Protein AF-A0A0Q7GI16-F1 (afdb_monomer_lite)

Foldseek 3Di:
DDPLVVLLVVLLVVVCVVVVVDDSVRSCDLLVVKHFDDDPDPVDDRRHIDDCPPPDSVVSSVSSVVSVVVVVVVVVVD

Secondary structure (DSSP, 8-state):
--HHHHHHHHHHHHHHHH-TTS-HHHHHHHTTSS-BPPPS-TTS---PBPP-TT--HHHHHHHHHHHHHHHHHHHHT-

Sequence (78 aa):
MKQEHKLILELLESYLEKNPSQRFGQALFNLNINEFQKTTDPRNPNYNIRDIHGDNDLDIIKRIKNRLDLMNSLKTNN

Structure (mmCIF, N/CA/C/O backbone):
data_AF-A0A0Q7GI16-F1
#
_entry.id   AF-A0A0Q7GI16-F1
#
loop_
_atom_site.group_PDB
_atom_site.id
_atom_site.type_symbol
_atom_site.label_atom_id
_atom_site.label_alt_id
_atom_site.label_comp_id
_atom_site.label_asym_id
_atom_site.label_entity_id
_atom_site.label_seq_id
_atom_site.pdbx_PDB_ins_code
_atom_site.Cartn_x
_atom_site.Cartn_y
_atom_site.Cartn_z
_atom_site.occupancy
_atom_site.B_iso_or_equiv
_atom_site.auth_seq_id
_atom_site.auth_comp_id
_atom_site.auth_asym_id
_atom_site.auth_atom_id
_atom_site.pdbx_PDB_model_num
ATOM 1 N N . MET A 1 1 ? 15.160 -2.684 7.890 1.00 84.56 1 MET A N 1
ATOM 2 C CA . MET A 1 1 ? 13.785 -2.174 7.687 1.00 84.56 1 MET A CA 1
ATOM 3 C C . MET A 1 1 ? 13.860 -0.654 7.662 1.00 84.56 1 MET A C 1
ATOM 5 O O . MET A 1 1 ? 14.424 -0.108 8.603 1.00 84.56 1 MET A O 1
ATOM 9 N N . LYS A 1 2 ? 13.403 0.003 6.587 1.00 97.31 2 LYS A N 1
ATOM 10 C CA . LYS A 1 2 ? 13.423 1.475 6.463 1.00 97.31 2 LYS A CA 1
ATOM 11 C C . LYS A 1 2 ? 12.114 2.092 6.967 1.00 97.31 2 LYS A C 1
ATOM 13 O O . LYS A 1 2 ? 11.167 1.358 7.256 1.00 97.31 2 LYS A O 1
ATOM 18 N N . GLN A 1 3 ? 12.051 3.419 7.047 1.00 97.81 3 GLN A N 1
ATOM 19 C CA . GLN A 1 3 ? 10.834 4.123 7.457 1.00 97.81 3 GLN A CA 1
ATOM 20 C C . GLN A 1 3 ? 9.695 3.916 6.452 1.00 97.81 3 GLN A C 1
ATOM 22 O O . GLN A 1 3 ? 8.549 3.718 6.843 1.00 97.81 3 GLN A O 1
ATOM 27 N N . GLU A 1 4 ? 10.019 3.871 5.165 1.00 98.19 4 GLU A N 1
ATOM 28 C CA . GLU A 1 4 ? 9.068 3.618 4.091 1.00 98.19 4 GLU A CA 1
ATOM 29 C C . GLU A 1 4 ? 8.461 2.218 4.209 1.00 98.19 4 GLU A C 1
ATOM 31 O O . GLU A 1 4 ? 7.256 2.052 4.047 1.00 98.19 4 GLU A O 1
ATOM 36 N N . HIS A 1 5 ? 9.271 1.220 4.582 1.00 97.69 5 HIS A N 1
ATOM 37 C CA . HIS A 1 5 ? 8.785 -0.146 4.781 1.00 97.69 5 HIS A CA 1
ATOM 38 C C . HIS A 1 5 ? 7.749 -0.192 5.913 1.00 97.69 5 HIS A C 1
ATOM 40 O O . HIS A 1 5 ? 6.724 -0.851 5.776 1.00 97.69 5 HIS A O 1
ATOM 46 N N . LYS A 1 6 ? 8.006 0.520 7.022 1.00 98.38 6 LYS A N 1
ATOM 47 C CA . LYS A 1 6 ? 7.060 0.616 8.143 1.00 98.38 6 LYS A CA 1
ATOM 48 C C . LYS A 1 6 ? 5.756 1.267 7.703 1.00 98.38 6 LYS A C 1
ATOM 50 O O . LYS A 1 6 ? 4.698 0.707 7.946 1.00 98.38 6 LYS A O 1
ATOM 55 N N . LEU A 1 7 ? 5.840 2.379 6.975 1.00 98.50 7 LEU A N 1
ATOM 56 C CA . LEU A 1 7 ? 4.658 3.075 6.475 1.00 98.50 7 LEU A CA 1
ATOM 57 C C . LEU A 1 7 ? 3.827 2.199 5.523 1.00 98.50 7 LEU A C 1
ATOM 59 O O . LEU A 1 7 ? 2.601 2.218 5.583 1.00 98.50 7 LEU A O 1
ATOM 63 N N . ILE A 1 8 ? 4.468 1.411 4.654 1.00 98.31 8 ILE A N 1
ATOM 64 C CA . ILE A 1 8 ? 3.762 0.456 3.785 1.00 98.31 8 ILE A CA 1
ATOM 65 C C . ILE A 1 8 ? 3.016 -0.589 4.627 1.00 98.31 8 ILE A C 1
ATOM 67 O O . ILE A 1 8 ? 1.856 -0.881 4.335 1.00 98.31 8 ILE A O 1
ATOM 71 N N . LEU A 1 9 ? 3.650 -1.125 5.675 1.00 98.44 9 LEU A N 1
ATOM 72 C CA . LEU A 1 9 ? 3.021 -2.093 6.578 1.00 98.44 9 LEU A CA 1
ATOM 73 C C . LEU A 1 9 ? 1.850 -1.478 7.355 1.00 98.44 9 LEU A C 1
ATOM 75 O O . LEU A 1 9 ? 0.781 -2.076 7.374 1.00 98.44 9 LEU A O 1
ATOM 79 N N . GLU A 1 10 ? 2.010 -0.275 7.906 1.00 98.62 10 GLU A N 1
ATOM 80 C CA . GLU A 1 10 ? 0.956 0.452 8.633 1.00 98.62 10 GLU A CA 1
ATOM 81 C C . GLU A 1 10 ? -0.266 0.734 7.740 1.00 98.62 10 GLU A C 1
ATOM 83 O O . GLU A 1 10 ? -1.414 0.581 8.164 1.00 98.62 10 GLU A O 1
ATOM 88 N N . LEU A 1 11 ? -0.038 1.115 6.475 1.00 98.56 11 LEU A N 1
ATOM 89 C CA . LEU A 1 11 ? -1.112 1.330 5.500 1.00 98.56 11 LEU A CA 1
ATOM 90 C C . LEU A 1 11 ? -1.838 0.023 5.150 1.00 98.56 11 LEU A C 1
ATOM 92 O O . LEU A 1 11 ? -3.063 0.017 5.008 1.00 98.56 11 LEU A O 1
ATOM 96 N N . LEU A 1 12 ? -1.091 -1.073 5.003 1.00 98.44 12 LEU A N 1
ATOM 97 C CA . LEU A 1 12 ? -1.640 -2.391 4.692 1.00 98.44 12 LEU A CA 1
ATOM 98 C C . LEU A 1 12 ? -2.450 -2.960 5.864 1.00 98.44 12 LEU A C 1
ATOM 100 O O . LEU A 1 12 ? -3.557 -3.454 5.653 1.00 98.44 12 LEU A O 1
ATOM 104 N N . GLU A 1 13 ? -1.924 -2.844 7.082 1.00 98.38 13 GLU A N 1
ATOM 105 C CA . GLU A 1 13 ? -2.599 -3.204 8.331 1.00 98.38 13 GLU A CA 1
ATOM 106 C C . GLU A 1 13 ? -3.910 -2.429 8.473 1.00 98.38 13 GLU A C 1
ATOM 108 O O . GLU A 1 13 ? -4.981 -3.035 8.487 1.00 98.38 13 GLU A O 1
ATOM 113 N N . SER A 1 14 ? -3.846 -1.095 8.412 1.00 98.31 14 SER A N 1
ATOM 114 C CA . SER A 1 14 ? -5.024 -0.221 8.498 1.00 98.31 14 SER A CA 1
ATOM 115 C C . SER A 1 14 ? -6.097 -0.553 7.452 1.00 98.31 14 SER A C 1
ATOM 117 O O . SER A 1 14 ? -7.295 -0.367 7.686 1.00 98.31 14 SER A O 1
ATOM 119 N N . TYR A 1 15 ? -5.693 -0.997 6.258 1.00 98.31 15 TYR A N 1
ATOM 120 C CA . TYR A 1 15 ? -6.625 -1.426 5.218 1.00 98.31 15 TYR A CA 1
ATOM 121 C C . TYR A 1 15 ? -7.278 -2.771 5.555 1.00 98.31 15 TYR A C 1
ATOM 123 O O . TYR A 1 15 ? -8.490 -2.909 5.391 1.00 98.31 15 TYR A O 1
ATOM 131 N N . LEU A 1 16 ? -6.507 -3.755 6.019 1.00 98.31 16 LEU A N 1
ATOM 132 C CA . LEU A 1 16 ? -7.014 -5.084 6.369 1.00 98.31 16 LEU A CA 1
ATOM 133 C C . LEU A 1 16 ? -7.929 -5.048 7.598 1.00 98.31 16 LEU A C 1
ATOM 135 O O . LEU A 1 16 ? -8.967 -5.705 7.583 1.00 98.31 16 LEU A O 1
ATOM 139 N N . GLU A 1 17 ? -7.625 -4.221 8.599 1.00 98.25 17 GLU A N 1
ATOM 140 C CA . GLU A 1 17 ? -8.504 -4.001 9.757 1.00 98.25 17 GLU A CA 1
ATOM 141 C C . GLU A 1 17 ? -9.890 -3.493 9.340 1.00 98.25 17 GLU A C 1
ATOM 143 O O . GLU A 1 17 ? -10.915 -3.932 9.862 1.00 98.25 17 GLU A O 1
ATOM 148 N N . LYS A 1 18 ? -9.941 -2.602 8.342 1.00 97.06 18 LYS A N 1
ATOM 149 C CA . LYS A 1 18 ? -11.197 -2.080 7.779 1.00 97.06 18 LYS A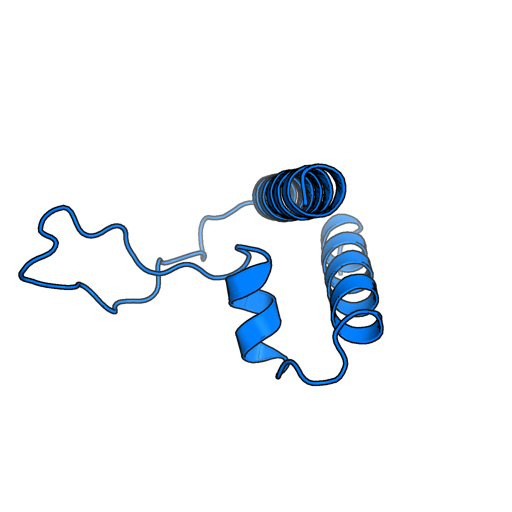 CA 1
ATOM 150 C C . LYS A 1 18 ? -11.900 -3.067 6.846 1.00 97.06 18 LYS A C 1
ATOM 152 O O . LYS A 1 18 ? -13.065 -2.856 6.516 1.00 97.06 18 LYS A O 1
ATOM 157 N N . ASN A 1 19 ? -11.206 -4.105 6.381 1.00 96.88 19 ASN A N 1
ATOM 158 C CA . ASN A 1 19 ? -11.707 -5.069 5.403 1.00 96.88 19 ASN A CA 1
ATOM 159 C C . ASN A 1 19 ? -11.365 -6.512 5.830 1.00 96.88 19 ASN A C 1
ATOM 161 O O . ASN A 1 19 ? -10.671 -7.215 5.092 1.00 96.88 19 ASN A O 1
ATOM 165 N N . PRO A 1 20 ? -11.870 -6.990 6.984 1.00 97.19 20 PRO A N 1
ATOM 166 C CA . PRO A 1 20 ? -11.425 -8.249 7.593 1.00 97.19 20 PRO A CA 1
ATOM 167 C C . PRO A 1 20 ? -11.749 -9.504 6.766 1.00 97.19 20 PRO A C 1
ATOM 169 O O . PRO A 1 20 ? -11.189 -10.569 7.011 1.00 97.19 20 PRO A O 1
ATOM 172 N N . SER A 1 21 ? -12.647 -9.408 5.780 1.00 97.56 21 SER A N 1
ATOM 173 C CA . SER A 1 21 ? -12.962 -10.508 4.862 1.00 97.56 21 SER A CA 1
ATOM 174 C C . SER A 1 21 ? -11.958 -10.665 3.714 1.00 97.56 21 SER A C 1
ATOM 176 O O . SER A 1 21 ? -11.950 -11.702 3.048 1.00 97.56 21 SER A O 1
ATOM 178 N N . GLN A 1 22 ? -11.126 -9.653 3.452 1.00 96.38 22 GLN A N 1
ATOM 179 C CA . GLN A 1 22 ? -10.123 -9.697 2.392 1.00 96.38 22 GLN A CA 1
ATOM 180 C C . GLN A 1 22 ? -8.933 -10.549 2.831 1.00 96.38 22 GLN A C 1
ATOM 182 O O . GLN A 1 22 ? -8.388 -10.392 3.923 1.00 96.38 22 GLN A O 1
ATOM 187 N N . ARG A 1 23 ? -8.474 -11.434 1.945 1.00 97.88 23 ARG A N 1
ATOM 188 C CA . ARG A 1 23 ? -7.218 -12.162 2.152 1.00 97.88 23 ARG A CA 1
ATOM 189 C C . ARG A 1 23 ? -6.040 -11.207 1.971 1.00 97.88 23 ARG A C 1
ATOM 191 O O . ARG A 1 23 ? -6.086 -10.324 1.117 1.00 97.88 23 ARG A O 1
ATOM 198 N N . PHE A 1 24 ? -4.936 -11.458 2.674 1.00 97.25 24 PHE A N 1
ATOM 199 C CA . PHE A 1 24 ? -3.715 -10.645 2.583 1.00 97.25 24 PHE A CA 1
ATOM 200 C C . PHE A 1 24 ? -3.271 -10.374 1.134 1.00 97.25 24 PHE A C 1
ATOM 202 O O . PHE A 1 24 ? -3.067 -9.228 0.747 1.00 97.25 24 PHE A O 1
ATOM 209 N N . GLY A 1 25 ? -3.215 -11.415 0.295 1.00 95.88 25 GLY A N 1
ATOM 210 C CA . GLY A 1 25 ? -2.851 -11.264 -1.117 1.00 95.88 25 GLY A CA 1
ATOM 211 C C . GLY A 1 25 ? -3.806 -10.361 -1.906 1.00 95.88 25 GLY A C 1
ATOM 212 O O . GLY A 1 25 ? -3.353 -9.602 -2.754 1.00 95.88 25 GLY A O 1
ATOM 213 N N . GLN A 1 26 ? -5.109 -10.377 -1.598 1.00 95.69 26 GLN A N 1
ATOM 214 C CA . GLN A 1 26 ? -6.078 -9.479 -2.236 1.00 95.69 26 GLN A CA 1
ATOM 215 C C . GLN A 1 26 ? -5.825 -8.025 -1.838 1.00 95.69 26 GLN A C 1
ATOM 217 O O . GLN A 1 26 ? -5.901 -7.147 -2.692 1.00 95.69 26 GLN A O 1
ATOM 222 N N . ALA A 1 27 ? -5.453 -7.763 -0.581 1.00 97.88 27 ALA A N 1
ATOM 223 C CA . ALA A 1 27 ? -5.097 -6.418 -0.138 1.00 97.88 27 ALA A CA 1
ATOM 224 C C . ALA A 1 27 ? -3.886 -5.852 -0.897 1.00 97.88 27 ALA A C 1
ATOM 226 O O . ALA A 1 27 ? -3.913 -4.682 -1.278 1.00 97.88 27 ALA A O 1
ATOM 227 N N . LEU A 1 28 ? -2.881 -6.681 -1.211 1.00 97.06 28 LEU A N 1
ATOM 228 C CA . LEU A 1 28 ? -1.730 -6.252 -2.019 1.00 97.06 28 LEU A CA 1
ATOM 229 C C . LEU A 1 28 ? -2.150 -5.730 -3.402 1.00 97.06 28 LEU A C 1
ATOM 231 O O . LEU A 1 28 ? -1.618 -4.722 -3.862 1.00 97.06 28 LEU A O 1
ATOM 235 N N . PHE A 1 29 ? -3.116 -6.383 -4.052 1.00 95.56 29 PHE A N 1
ATOM 236 C CA . PHE A 1 29 ? -3.649 -5.927 -5.340 1.00 95.56 29 PHE A CA 1
ATOM 237 C C . PHE A 1 29 ? -4.611 -4.749 -5.189 1.00 95.56 29 PHE A C 1
ATOM 239 O O . PHE A 1 29 ? -4.536 -3.789 -5.951 1.00 95.56 29 PHE A O 1
ATOM 246 N N . ASN A 1 30 ? -5.495 -4.780 -4.191 1.00 96.25 30 ASN A N 1
ATOM 247 C CA . ASN A 1 30 ? -6.475 -3.717 -3.973 1.00 96.25 30 ASN A CA 1
ATOM 248 C C . ASN A 1 30 ? -5.815 -2.367 -3.673 1.00 96.25 30 ASN A C 1
ATOM 250 O O . ASN A 1 30 ? -6.386 -1.336 -4.036 1.00 96.25 30 ASN A O 1
ATOM 254 N N . LEU A 1 31 ? -4.638 -2.385 -3.037 1.00 97.00 31 LEU A N 1
ATOM 255 C CA . LEU A 1 31 ? -3.809 -1.216 -2.738 1.00 97.00 31 LEU A CA 1
ATOM 256 C C . LEU A 1 31 ? -2.778 -0.881 -3.832 1.00 97.00 31 LEU A C 1
ATOM 258 O O . LEU A 1 31 ? -1.977 0.031 -3.637 1.00 97.00 31 LEU A O 1
ATOM 262 N N . ASN A 1 32 ? -2.778 -1.587 -4.969 1.00 95.38 32 ASN A N 1
ATOM 263 C CA . ASN A 1 32 ? -1.807 -1.416 -6.060 1.00 95.38 32 ASN A CA 1
ATOM 264 C C . ASN A 1 32 ? -0.332 -1.541 -5.608 1.00 95.38 32 ASN A C 1
ATOM 266 O O . ASN A 1 32 ? 0.563 -0.880 -6.150 1.00 95.38 32 ASN A O 1
ATOM 270 N N . ILE A 1 33 ? -0.073 -2.392 -4.610 1.00 95.31 33 ILE A N 1
ATOM 271 C CA . ILE A 1 33 ? 1.286 -2.812 -4.244 1.00 95.31 33 ILE A CA 1
ATOM 272 C C . ILE A 1 33 ? 1.782 -3.785 -5.312 1.00 95.31 33 ILE A C 1
ATOM 274 O O . ILE A 1 33 ? 2.797 -3.526 -5.955 1.00 95.31 33 ILE A O 1
ATOM 278 N N . ASN A 1 34 ? 0.993 -4.836 -5.553 1.00 93.62 34 ASN A N 1
ATOM 279 C CA . ASN A 1 34 ? 1.130 -5.709 -6.713 1.00 93.62 34 ASN A CA 1
ATOM 280 C C . ASN A 1 34 ? 0.114 -5.302 -7.781 1.00 93.62 34 ASN A C 1
ATOM 282 O O . ASN A 1 34 ? -0.996 -4.867 -7.471 1.00 93.62 34 ASN A O 1
ATOM 286 N N . GLU A 1 35 ? 0.476 -5.482 -9.047 1.00 89.50 35 GLU A N 1
ATOM 287 C CA . GLU A 1 35 ? -0.382 -5.162 -10.185 1.00 89.50 35 GLU A CA 1
ATOM 288 C C . GLU A 1 35 ? -0.239 -6.243 -11.258 1.00 89.50 35 GLU A C 1
ATOM 290 O O . GLU A 1 35 ? 0.806 -6.882 -11.378 1.00 89.50 35 GLU A O 1
ATOM 295 N N . PHE A 1 36 ? -1.281 -6.443 -12.062 1.00 88.69 36 PHE A N 1
ATOM 296 C CA . PHE A 1 36 ? -1.134 -7.170 -13.320 1.00 88.69 36 PHE A CA 1
ATOM 297 C C . PHE A 1 36 ? -0.433 -6.276 -14.345 1.00 88.69 36 PHE A C 1
ATOM 299 O O . PHE A 1 36 ? -0.570 -5.049 -14.321 1.00 88.69 36 PHE A O 1
ATOM 306 N N . GLN A 1 37 ? 0.311 -6.882 -15.266 1.00 87.31 37 GLN A N 1
ATOM 307 C CA . GLN A 1 37 ? 0.815 -6.173 -16.432 1.00 87.31 37 GLN A CA 1
ATOM 308 C C . 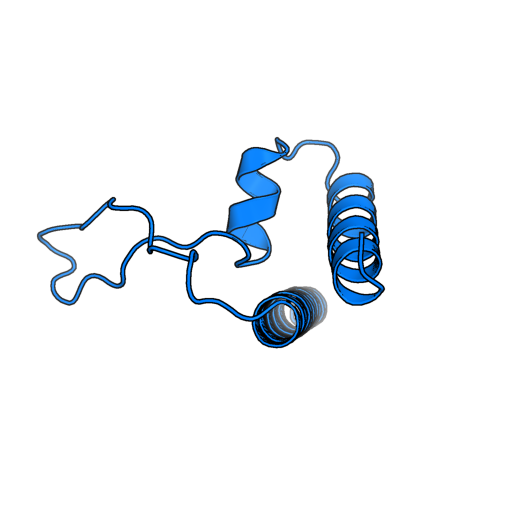GLN A 1 37 ? -0.364 -5.566 -17.199 1.00 87.31 37 GLN A C 1
ATOM 310 O O . GLN A 1 37 ? -1.399 -6.205 -17.392 1.00 87.31 37 GLN A O 1
ATOM 315 N N . LYS A 1 38 ? -0.220 -4.314 -17.646 1.00 82.12 38 LYS A N 1
ATOM 316 C CA . LYS A 1 38 ? -1.250 -3.683 -18.473 1.00 82.12 38 LYS A CA 1
ATOM 317 C C . LYS A 1 38 ? -1.387 -4.483 -19.766 1.00 82.12 38 LYS A C 1
ATOM 319 O O . LYS A 1 38 ? -0.423 -4.592 -20.520 1.00 82.12 38 LYS A O 1
ATOM 324 N N . THR A 1 39 ? -2.575 -5.023 -20.024 1.00 76.38 39 THR A N 1
ATOM 325 C CA . THR A 1 39 ? -2.890 -5.560 -21.348 1.00 76.38 39 THR A CA 1
ATOM 326 C C . THR A 1 39 ? -3.241 -4.415 -22.292 1.00 76.38 39 THR A C 1
ATOM 328 O O . THR A 1 39 ? -3.954 -3.483 -21.917 1.00 76.38 39 THR A O 1
ATOM 331 N N . THR A 1 40 ? -2.725 -4.473 -23.515 1.00 72.69 40 THR A N 1
ATOM 332 C CA . THR A 1 40 ? -3.113 -3.575 -24.607 1.00 72.69 40 THR A CA 1
ATOM 333 C C . THR A 1 40 ? -4.272 -4.140 -25.433 1.00 72.69 40 THR A C 1
ATOM 335 O O . THR A 1 40 ? -4.937 -3.370 -26.121 1.00 72.69 40 THR A O 1
ATOM 338 N N . ASP A 1 41 ? -4.563 -5.447 -25.332 1.00 80.12 41 ASP A N 1
ATOM 339 C CA . ASP A 1 41 ? -5.694 -6.107 -26.000 1.00 80.12 41 ASP A CA 1
ATOM 340 C C . ASP A 1 41 ? -6.624 -6.780 -24.968 1.00 80.12 41 ASP A C 1
ATOM 342 O O . ASP A 1 41 ? -6.273 -7.813 -24.390 1.00 80.12 41 ASP A O 1
ATOM 346 N N . PRO A 1 42 ? -7.838 -6.245 -24.739 1.00 75.25 42 PRO A N 1
ATOM 347 C CA . PRO A 1 42 ? -8.820 -6.837 -23.829 1.00 75.25 42 PRO A CA 1
ATOM 348 C C . PRO A 1 42 ? -9.274 -8.252 -24.215 1.00 75.25 42 PRO A C 1
ATOM 350 O O . PRO A 1 42 ? -9.787 -8.977 -23.366 1.00 75.25 42 PRO A O 1
ATOM 353 N N . ARG A 1 43 ? -9.109 -8.657 -25.482 1.00 80.81 43 ARG A N 1
ATOM 354 C CA . ARG A 1 43 ? -9.492 -9.993 -25.976 1.00 80.81 43 ARG A CA 1
ATOM 355 C C . ARG A 1 43 ? -8.432 -11.048 -25.671 1.00 80.81 43 ARG A C 1
ATOM 357 O O . ARG A 1 43 ? -8.725 -12.237 -25.756 1.00 80.81 43 ARG A O 1
ATOM 364 N N . ASN A 1 44 ? -7.221 -10.615 -25.326 1.00 75.56 44 ASN A N 1
ATOM 365 C CA . ASN A 1 44 ? -6.121 -11.477 -24.923 1.00 75.56 44 ASN A CA 1
ATOM 366 C C . ASN A 1 44 ? -5.575 -11.003 -23.566 1.00 75.56 44 ASN A C 1
ATOM 368 O O . ASN A 1 44 ? -4.564 -10.295 -23.507 1.00 75.56 44 ASN A O 1
ATOM 372 N N . PRO A 1 45 ? -6.286 -11.304 -22.467 1.00 70.38 45 PRO A N 1
ATOM 373 C CA . PRO A 1 45 ? -5.902 -10.824 -21.152 1.00 70.38 45 PRO A CA 1
ATOM 374 C C . PRO A 1 45 ? -4.536 -11.390 -20.753 1.00 70.38 45 PRO A C 1
ATOM 376 O O . PRO A 1 45 ? -4.332 -12.599 -20.678 1.00 70.38 45 PRO A O 1
ATOM 379 N N . ASN A 1 46 ? -3.597 -10.491 -20.467 1.00 73.31 46 ASN A N 1
ATOM 380 C CA . ASN A 1 46 ? -2.305 -10.847 -19.906 1.00 73.31 46 ASN A CA 1
ATOM 381 C C . ASN A 1 46 ? -2.414 -10.882 -18.372 1.00 73.31 46 ASN A C 1
ATOM 383 O O . ASN A 1 46 ? -2.452 -9.836 -17.727 1.00 73.31 46 ASN A O 1
ATOM 387 N N . TYR A 1 47 ? -2.469 -12.083 -17.793 1.00 81.94 47 TYR A N 1
ATOM 388 C CA . TYR A 1 47 ? -2.530 -12.287 -16.338 1.00 81.94 47 TYR A CA 1
ATOM 389 C C . TYR A 1 47 ? -1.152 -12.311 -15.663 1.00 81.94 47 TYR A C 1
ATOM 391 O O . TYR A 1 47 ? -1.043 -12.687 -14.495 1.00 81.94 47 TYR A O 1
ATOM 399 N N . ASN A 1 48 ? -0.092 -11.916 -16.370 1.00 87.81 48 ASN A N 1
ATOM 400 C CA . ASN A 1 48 ? 1.231 -11.818 -15.775 1.00 87.81 48 ASN A CA 1
ATOM 401 C C . ASN A 1 48 ? 1.247 -10.732 -14.699 1.00 87.81 48 ASN A C 1
ATOM 403 O O . ASN A 1 48 ? 0.714 -9.635 -14.877 1.00 87.81 48 ASN A O 1
ATOM 407 N N . ILE A 1 49 ? 1.900 -11.033 -13.583 1.00 88.81 49 ILE A N 1
ATOM 408 C CA . ILE A 1 49 ? 2.156 -10.053 -12.532 1.00 88.81 49 ILE A CA 1
ATOM 409 C C . ILE A 1 49 ? 3.234 -9.094 -13.046 1.00 88.81 49 ILE A C 1
ATOM 411 O O . ILE A 1 49 ? 4.219 -9.509 -13.661 1.00 88.81 49 ILE A O 1
ATOM 415 N N . ARG A 1 50 ? 3.026 -7.794 -12.843 1.00 88.75 50 ARG A N 1
ATOM 416 C CA . ARG A 1 50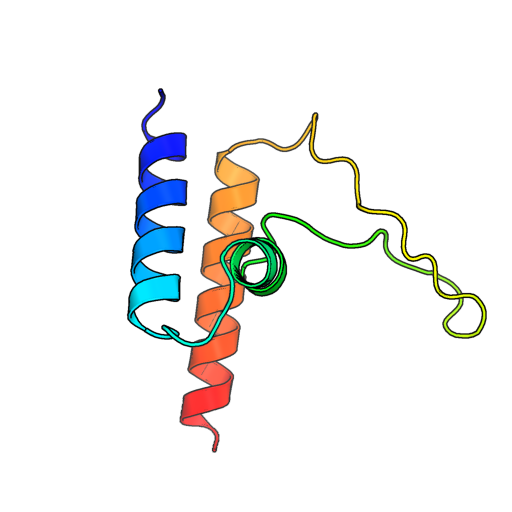 ? 4.018 -6.764 -13.143 1.00 88.75 50 ARG A CA 1
ATOM 417 C C . ARG A 1 50 ? 5.258 -7.004 -12.281 1.00 88.75 50 ARG A C 1
ATOM 419 O O . ARG A 1 50 ? 5.141 -7.210 -11.078 1.00 88.75 50 ARG A O 1
ATOM 426 N N . ASP A 1 51 ? 6.436 -6.922 -12.891 1.00 87.19 51 ASP A N 1
ATOM 427 C CA . ASP A 1 51 ? 7.685 -6.904 -12.135 1.00 87.19 51 ASP A CA 1
ATOM 428 C C . ASP A 1 51 ? 7.792 -5.601 -11.325 1.00 87.19 51 ASP A C 1
ATOM 430 O O . ASP A 1 51 ? 7.663 -4.504 -11.876 1.00 87.19 51 ASP A O 1
ATOM 434 N N . ILE A 1 52 ? 7.996 -5.743 -10.016 1.00 87.62 52 ILE A N 1
ATOM 435 C CA . ILE A 1 52 ? 8.132 -4.645 -9.052 1.00 87.62 52 ILE A CA 1
ATOM 436 C C . ILE A 1 52 ? 9.546 -4.561 -8.464 1.00 87.62 52 ILE A C 1
ATOM 438 O O . ILE A 1 52 ? 9.779 -3.748 -7.577 1.00 87.62 52 ILE A O 1
ATOM 442 N N . HIS A 1 53 ? 10.503 -5.372 -8.931 1.00 88.38 53 HIS A N 1
ATOM 443 C CA . HIS A 1 53 ? 11.875 -5.371 -8.408 1.00 88.38 53 HIS A CA 1
ATOM 444 C C . HIS A 1 53 ? 12.544 -3.985 -8.496 1.00 88.38 53 HIS A C 1
ATOM 446 O O . HIS A 1 53 ? 13.352 -3.628 -7.643 1.00 88.38 53 HIS A O 1
ATOM 452 N N . GLY A 1 54 ? 12.203 -3.197 -9.522 1.00 86.69 54 GLY A N 1
ATOM 453 C CA . GLY A 1 54 ? 12.708 -1.834 -9.714 1.00 86.69 54 GLY A CA 1
ATOM 454 C C . GLY A 1 54 ? 11.866 -0.728 -9.070 1.00 86.69 54 GLY A C 1
ATOM 455 O O . GLY A 1 54 ? 12.221 0.442 -9.205 1.00 86.69 54 GLY A O 1
ATOM 456 N N . ASP A 1 55 ? 10.753 -1.058 -8.413 1.00 91.94 55 ASP A N 1
ATOM 457 C CA . ASP A 1 55 ? 9.873 -0.053 -7.827 1.00 91.94 55 ASP A CA 1
ATOM 458 C C . ASP A 1 55 ? 10.478 0.513 -6.536 1.00 91.94 55 ASP A C 1
ATOM 460 O O . ASP A 1 55 ? 10.882 -0.219 -5.633 1.00 91.94 55 ASP A O 1
ATOM 464 N N . ASN A 1 56 ? 10.505 1.841 -6.425 1.00 95.38 56 ASN A N 1
ATOM 465 C CA . ASN A 1 56 ? 10.930 2.512 -5.204 1.00 95.38 56 ASN A CA 1
ATOM 466 C C . ASN A 1 56 ? 9.812 2.470 -4.147 1.00 95.38 56 ASN A C 1
ATOM 468 O O . ASN A 1 56 ? 8.637 2.681 -4.459 1.00 95.38 56 ASN A O 1
ATOM 472 N N . ASP A 1 57 ? 10.188 2.298 -2.879 1.00 96.38 57 ASP A N 1
ATOM 473 C CA . ASP A 1 57 ? 9.292 2.325 -1.721 1.00 96.38 57 ASP A CA 1
ATOM 474 C C . ASP A 1 57 ? 8.386 3.579 -1.713 1.00 96.38 57 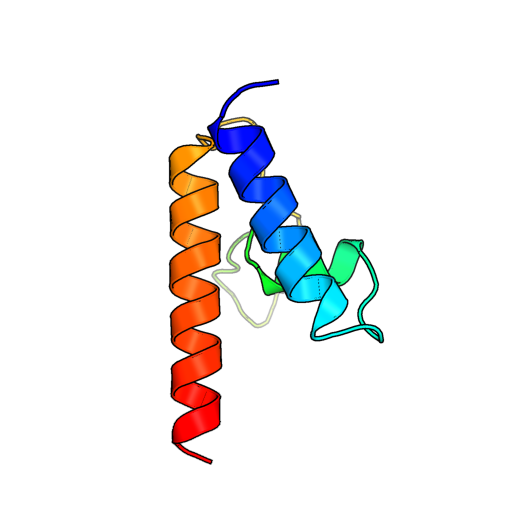ASP A C 1
ATOM 476 O O . ASP A 1 57 ? 7.189 3.497 -1.427 1.00 96.38 57 ASP A O 1
ATOM 480 N N . LEU A 1 58 ? 8.925 4.746 -2.094 1.00 97.44 58 LEU A N 1
ATOM 481 C CA . LEU A 1 58 ? 8.155 5.997 -2.179 1.00 97.44 58 LEU A CA 1
ATOM 482 C C . LEU A 1 58 ? 7.063 5.961 -3.258 1.00 97.44 58 LEU A C 1
ATOM 484 O O . LEU A 1 58 ? 5.969 6.493 -3.045 1.00 97.44 58 LEU A O 1
ATOM 488 N N . ASP A 1 59 ? 7.330 5.320 -4.397 1.00 95.69 59 ASP A N 1
ATOM 489 C CA . A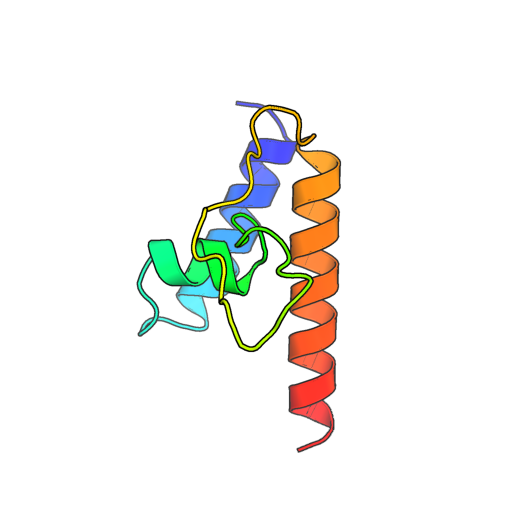SP A 1 59 ? 6.346 5.176 -5.470 1.00 95.69 59 ASP A CA 1
ATOM 490 C C . ASP A 1 59 ? 5.233 4.212 -5.061 1.00 95.69 59 ASP A C 1
ATOM 492 O O . ASP A 1 59 ? 4.061 4.469 -5.346 1.00 95.69 59 ASP A O 1
ATOM 496 N N . ILE A 1 60 ? 5.574 3.149 -4.327 1.00 96.19 60 ILE A N 1
ATOM 497 C CA . ILE A 1 60 ? 4.597 2.231 -3.730 1.00 96.19 60 ILE A CA 1
ATOM 498 C C . ILE A 1 60 ? 3.691 2.996 -2.758 1.00 96.19 60 ILE A C 1
ATOM 500 O O . ILE A 1 60 ? 2.468 2.946 -2.893 1.00 96.19 60 ILE A O 1
ATOM 504 N N . ILE A 1 61 ? 4.261 3.777 -1.833 1.00 98.25 61 ILE A N 1
ATOM 505 C CA . ILE A 1 61 ? 3.488 4.603 -0.887 1.00 98.25 61 ILE A CA 1
ATOM 506 C C . ILE A 1 61 ? 2.548 5.559 -1.630 1.00 98.25 61 ILE A C 1
ATOM 508 O O . ILE A 1 61 ? 1.377 5.690 -1.264 1.00 98.25 61 ILE A O 1
ATOM 512 N N . LYS A 1 62 ? 3.039 6.219 -2.686 1.00 97.81 62 LYS A N 1
ATOM 513 C CA . LYS A 1 62 ? 2.233 7.130 -3.505 1.00 97.81 62 LYS A CA 1
ATOM 514 C C . LYS A 1 62 ? 1.055 6.404 -4.161 1.00 97.81 62 LYS A C 1
ATOM 516 O O . LYS A 1 62 ? -0.058 6.926 -4.136 1.00 97.81 62 LYS A O 1
ATOM 521 N N . ARG A 1 63 ? 1.265 5.200 -4.707 1.00 96.06 63 ARG A N 1
ATOM 522 C CA . ARG A 1 63 ? 0.186 4.385 -5.292 1.00 96.06 63 ARG A CA 1
ATOM 523 C C . ARG A 1 63 ? -0.860 3.989 -4.257 1.00 96.06 63 ARG A C 1
ATOM 525 O O . ARG A 1 63 ? -2.045 4.190 -4.520 1.00 96.06 63 ARG A O 1
ATOM 532 N N . ILE A 1 64 ? -0.433 3.507 -3.088 1.00 98.00 64 ILE A N 1
ATOM 533 C CA . ILE A 1 64 ? -1.342 3.126 -1.998 1.00 98.00 64 ILE A CA 1
ATOM 534 C C . ILE A 1 64 ? -2.222 4.319 -1.604 1.00 98.00 64 ILE A C 1
ATOM 536 O O . ILE A 1 64 ? -3.445 4.195 -1.563 1.00 98.00 64 ILE A O 1
ATOM 540 N N . LYS A 1 65 ? -1.621 5.495 -1.370 1.00 98.31 65 LYS A N 1
ATOM 541 C CA . LYS A 1 65 ? -2.357 6.712 -0.983 1.00 98.31 65 LYS A CA 1
ATOM 542 C C . LYS A 1 65 ? -3.362 7.145 -2.050 1.00 98.31 65 LYS A C 1
ATOM 544 O O . LYS A 1 65 ? -4.543 7.269 -1.744 1.00 98.31 65 LYS A O 1
ATOM 549 N N . ASN A 1 66 ? -2.930 7.250 -3.309 1.00 97.56 66 ASN A N 1
ATOM 550 C CA . ASN A 1 66 ? -3.821 7.596 -4.422 1.00 97.56 66 ASN A CA 1
ATOM 551 C C . ASN A 1 66 ? -5.003 6.619 -4.538 1.00 97.56 66 ASN A C 1
ATOM 553 O O . ASN A 1 66 ? -6.126 7.012 -4.856 1.00 97.56 66 ASN A O 1
ATOM 557 N N . ARG A 1 67 ? -4.752 5.328 -4.293 1.00 96.75 67 ARG A N 1
ATOM 558 C CA . ARG A 1 67 ? -5.776 4.289 -4.352 1.00 96.75 67 ARG A CA 1
ATOM 559 C C . ARG A 1 67 ? -6.783 4.415 -3.210 1.00 96.75 67 ARG A C 1
ATOM 561 O O . ARG A 1 67 ? -7.979 4.288 -3.461 1.00 96.75 67 ARG A O 1
ATOM 568 N N . LEU A 1 68 ? -6.320 4.697 -1.993 1.00 97.25 68 LEU A N 1
ATOM 569 C CA . LEU A 1 68 ? -7.184 4.957 -0.840 1.00 97.25 68 LEU A CA 1
ATOM 570 C C . LEU A 1 68 ? -8.046 6.209 -1.048 1.00 97.25 68 LEU A C 1
ATOM 572 O O . LEU A 1 68 ? -9.247 6.160 -0.788 1.00 97.25 68 LEU A O 1
ATOM 576 N N . ASP A 1 69 ? -7.473 7.289 -1.581 1.00 97.12 69 ASP A N 1
ATOM 577 C CA . ASP A 1 69 ? -8.208 8.523 -1.881 1.00 97.12 69 ASP A CA 1
ATOM 578 C C . ASP A 1 69 ? -9.322 8.280 -2.907 1.00 97.12 69 ASP A C 1
ATOM 580 O O . ASP A 1 69 ? -10.464 8.697 -2.705 1.00 97.12 69 ASP A O 1
ATOM 584 N N . LEU A 1 70 ? -9.025 7.522 -3.970 1.00 96.19 70 LEU A N 1
ATOM 585 C CA . LEU A 1 70 ? -10.022 7.107 -4.958 1.00 96.19 70 LEU A CA 1
ATOM 586 C C . LEU A 1 70 ? -11.125 6.231 -4.342 1.00 96.19 70 LEU A C 1
ATOM 588 O O . LEU A 1 70 ? -12.300 6.408 -4.645 1.00 96.19 70 LEU A O 1
ATOM 592 N N . MET A 1 71 ? -10.778 5.275 -3.476 1.00 94.62 71 MET A N 1
ATOM 593 C CA . MET A 1 71 ? -11.782 4.448 -2.794 1.00 94.62 71 MET A CA 1
ATOM 594 C C . MET A 1 71 ? -12.699 5.289 -1.901 1.00 94.62 71 MET A C 1
ATOM 596 O O . MET A 1 71 ? -13.901 5.037 -1.848 1.00 94.62 71 MET A O 1
ATOM 600 N N . ASN A 1 72 ? -12.141 6.275 -1.199 1.00 92.75 72 ASN A N 1
ATOM 601 C CA . ASN A 1 72 ? -12.905 7.150 -0.319 1.00 92.75 72 ASN A CA 1
ATOM 602 C C . ASN A 1 72 ? -13.836 8.073 -1.112 1.00 92.75 72 ASN A C 1
ATOM 604 O O . ASN A 1 72 ? -14.999 8.200 -0.738 1.00 92.75 72 ASN A O 1
ATOM 608 N N . SER A 1 73 ? -13.378 8.641 -2.233 1.00 94.31 73 SER A N 1
ATOM 609 C CA . SER A 1 73 ? -14.223 9.495 -3.081 1.00 94.31 73 SER A CA 1
ATOM 610 C C . SER A 1 73 ? -15.392 8.731 -3.712 1.00 94.31 73 SER A C 1
ATOM 612 O O . SER A 1 73 ? -16.491 9.264 -3.844 1.00 94.31 73 SER A O 1
ATOM 614 N N . LEU A 1 74 ? -15.200 7.453 -4.049 1.00 90.38 74 LEU A N 1
ATOM 615 C CA . LEU A 1 74 ? -16.279 6.594 -4.539 1.00 90.38 74 LEU A CA 1
ATOM 616 C C . LEU A 1 74 ? -17.296 6.236 -3.445 1.00 90.38 74 LEU A C 1
ATOM 618 O O . LEU A 1 74 ? -18.462 6.022 -3.758 1.00 90.38 74 LEU A O 1
ATOM 622 N N . LYS A 1 75 ? -16.889 6.180 -2.172 1.00 84.81 75 LYS A N 1
ATOM 623 C CA . LYS A 1 75 ? -17.805 5.923 -1.047 1.00 84.81 75 LYS A CA 1
ATOM 624 C C . LYS A 1 75 ? -18.662 7.131 -0.686 1.00 84.81 75 LYS A C 1
ATOM 626 O O . LYS A 1 75 ? -19.770 6.939 -0.221 1.00 84.81 75 LYS A O 1
ATOM 631 N N . THR A 1 76 ? -18.160 8.349 -0.871 1.00 75.19 76 THR A N 1
ATOM 632 C CA . THR A 1 76 ? -18.913 9.577 -0.558 1.00 75.19 76 THR A CA 1
ATOM 633 C C . THR A 1 76 ? -19.945 9.947 -1.621 1.00 75.19 76 THR A C 1
ATOM 635 O O . THR A 1 76 ? -20.819 10.762 -1.354 1.00 75.19 76 THR A O 1
ATOM 638 N N . ASN A 1 77 ? -19.827 9.380 -2.823 1.00 62.75 77 ASN A N 1
ATOM 639 C CA . ASN A 1 77 ? -20.712 9.651 -3.958 1.00 62.75 77 ASN A CA 1
ATOM 640 C C . ASN A 1 77 ? -21.823 8.596 -4.138 1.00 62.75 77 ASN A C 1
ATOM 642 O O . ASN A 1 77 ? -22.548 8.660 -5.129 1.00 62.75 77 ASN A O 1
ATOM 646 N N . ASN A 1 78 ? -21.931 7.632 -3.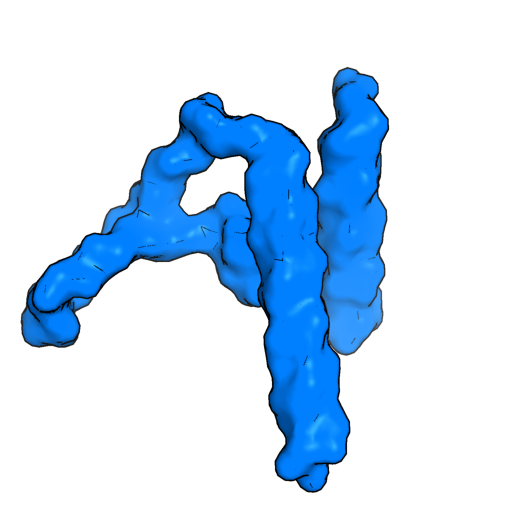219 1.00 51.62 78 ASN A N 1
ATOM 647 C CA . ASN A 1 78 ? -22.968 6.597 -3.170 1.00 51.62 78 ASN A CA 1
ATOM 648 C C . ASN A 1 78 ? -23.711 6.672 -1.835 1.00 51.62 78 ASN A C 1
ATOM 650 O O . ASN A 1 78 ? -24.886 6.252 -1.808 1.00 51.62 78 ASN A O 1
#

Radius of gyration: 13.95 Å; chains: 1; bounding box: 37×22×36 Å

pLDDT: mean 91.52, std 9.37, range [51.62, 98.62]